Protein AF-A0A2D0KCU5-F1 (afdb_monomer)

Foldseek 3Di:
DDDDPDPAAPDDADPVRARDADPVPRDGPVVVVVVVVVVVVVVVVPPDPPPPDDDPPCPVPDDDDDDDPPPD

Solvent-accessible surface area (backbone atoms only — not comparable to full-atom values): 5058 Å² t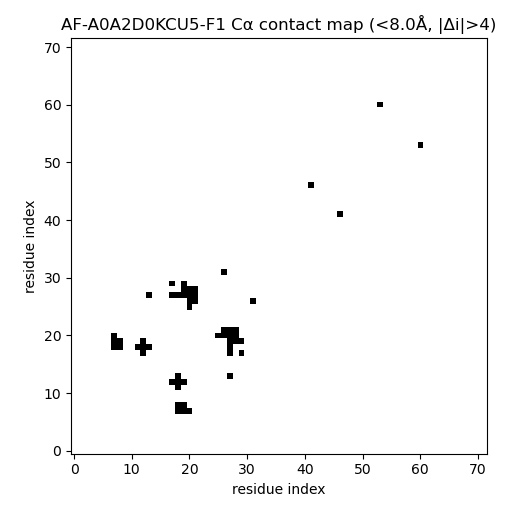otal; per-residue (Å²): 134,89,80,74,81,72,90,58,73,86,83,69,59,43,101,85,66,48,60,53,50,41,87,92,74,65,45,42,50,69,60,48,54,53,48,52,52,53,50,53,53,53,58,73,65,57,73,68,76,72,76,83,82,77,59,99,82,56,83,83,58,94,72,85,79,77,75,76,89,79,78,124

Secondary structure (DSSP, 8-state):
------SS--S---TTS---B-TTT--BHHHHHHHHHHHHHHHHTT-PPPP----TT-TTS----PPPS---

Structure (mmCIF, N/CA/C/O backbone):
data_AF-A0A2D0KCU5-F1
#
_entry.id   AF-A0A2D0KCU5-F1
#
loop_
_atom_site.group_PDB
_atom_site.id
_atom_site.type_symbol
_atom_site.label_atom_id
_atom_site.label_alt_id
_atom_site.label_comp_id
_atom_site.label_asym_id
_atom_site.label_entity_id
_atom_site.label_seq_id
_atom_site.pdbx_PDB_ins_code
_atom_site.Cartn_x
_atom_site.Cartn_y
_atom_site.Cartn_z
_atom_site.occupancy
_atom_site.B_iso_or_equiv
_atom_site.auth_seq_id
_atom_site.auth_comp_id
_atom_site.auth_asym_id
_atom_site.auth_atom_id
_atom_site.pdbx_PDB_model_num
ATOM 1 N N . MET A 1 1 ? 28.917 -5.634 -28.230 1.00 41.19 1 MET A N 1
ATOM 2 C CA . MET A 1 1 ? 27.975 -5.041 -27.257 1.00 41.19 1 MET A CA 1
ATOM 3 C C . MET A 1 1 ? 26.881 -6.064 -27.011 1.00 41.19 1 MET A C 1
ATOM 5 O O . MET A 1 1 ? 26.062 -6.285 -27.889 1.00 41.19 1 MET A O 1
ATOM 9 N N . THR A 1 2 ? 26.948 -6.790 -25.899 1.00 39.94 2 THR A N 1
ATOM 10 C CA . THR A 1 2 ? 25.985 -7.841 -25.543 1.00 39.94 2 THR A CA 1
ATOM 11 C C . THR A 1 2 ? 24.697 -7.194 -25.040 1.00 39.94 2 THR A C 1
ATOM 13 O O . THR A 1 2 ? 24.632 -6.726 -23.907 1.00 39.94 2 THR A O 1
ATOM 16 N N . THR A 1 3 ? 23.678 -7.111 -25.893 1.00 54.97 3 THR A N 1
ATOM 17 C CA . THR A 1 3 ? 22.327 -6.701 -25.498 1.00 54.97 3 THR A CA 1
ATOM 18 C C . THR A 1 3 ? 21.605 -7.899 -24.900 1.00 54.97 3 THR A C 1
ATOM 20 O O . THR A 1 3 ? 21.040 -8.716 -25.627 1.00 54.97 3 THR A O 1
ATOM 23 N N . GLU A 1 4 ? 21.638 -8.025 -23.575 1.00 61.47 4 GLU A N 1
ATOM 24 C CA . GLU A 1 4 ? 20.735 -8.937 -22.878 1.00 61.47 4 GLU A CA 1
ATOM 25 C C . GLU A 1 4 ? 19.287 -8.438 -23.032 1.00 61.47 4 GLU A C 1
ATOM 27 O O . GLU A 1 4 ? 19.018 -7.253 -22.797 1.00 61.47 4 GLU A O 1
ATOM 32 N N . PRO A 1 5 ? 18.331 -9.295 -23.429 1.00 53.94 5 PRO A N 1
ATOM 33 C CA . PRO A 1 5 ? 16.935 -8.902 -23.519 1.00 53.94 5 PRO A CA 1
ATOM 34 C C . PRO A 1 5 ? 16.389 -8.621 -22.112 1.00 53.94 5 PRO A C 1
ATOM 36 O O . PRO A 1 5 ? 16.124 -9.526 -21.323 1.00 53.94 5 PRO A O 1
ATOM 39 N N . SER A 1 6 ? 16.262 -7.321 -21.820 1.00 59.28 6 SER A N 1
ATOM 40 C CA . SER A 1 6 ? 15.455 -6.674 -20.778 1.00 59.28 6 SER A CA 1
ATOM 41 C C . SER A 1 6 ? 14.389 -7.600 -20.192 1.00 59.28 6 SER A C 1
ATOM 43 O O . SER A 1 6 ? 13.355 -7.854 -20.811 1.00 59.28 6 SER A O 1
ATOM 45 N N . LYS A 1 7 ? 14.638 -8.112 -18.984 1.00 54.59 7 LYS A N 1
ATOM 46 C CA . LYS A 1 7 ? 13.849 -9.227 -18.459 1.00 54.59 7 LYS A CA 1
ATOM 47 C C . LYS A 1 7 ? 12.368 -8.883 -18.241 1.00 54.59 7 LYS A C 1
ATOM 49 O O . LYS A 1 7 ? 11.571 -9.803 -18.306 1.00 54.59 7 LYS A O 1
ATOM 54 N N . TYR A 1 8 ? 11.963 -7.613 -18.048 1.00 54.91 8 TYR A N 1
ATOM 55 C CA . TYR A 1 8 ? 10.555 -7.271 -17.732 1.00 54.91 8 TYR A CA 1
ATOM 56 C C . TYR A 1 8 ? 10.080 -5.838 -18.080 1.00 54.91 8 TYR A C 1
ATOM 58 O O . TYR A 1 8 ? 9.112 -5.362 -17.483 1.00 54.91 8 TYR A O 1
ATOM 66 N N . PHE A 1 9 ? 10.706 -5.096 -19.003 1.00 58.78 9 PHE A N 1
ATOM 67 C CA . PHE A 1 9 ? 10.309 -3.691 -19.231 1.00 58.78 9 PHE A CA 1
ATOM 68 C C . PHE A 1 9 ? 9.217 -3.525 -20.307 1.00 58.78 9 PHE A C 1
ATOM 70 O O . PHE A 1 9 ? 9.502 -3.271 -21.471 1.00 58.78 9 PHE A O 1
AT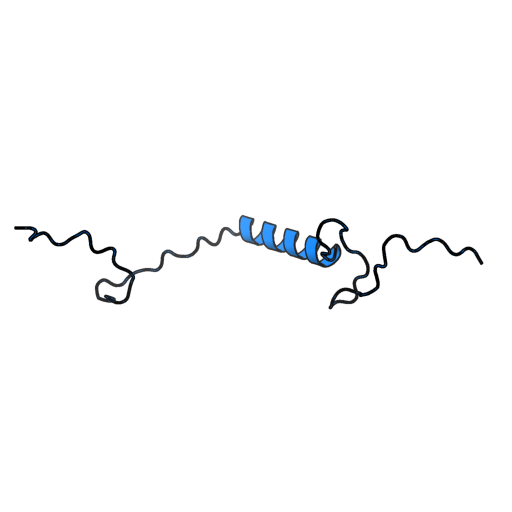OM 77 N N . GLN A 1 10 ? 7.943 -3.614 -19.907 1.00 58.81 10 GLN A N 1
ATOM 78 C CA . GLN A 1 10 ? 6.760 -3.453 -20.781 1.00 58.81 10 GLN A CA 1
ATOM 79 C C . GLN A 1 10 ? 6.335 -1.978 -20.987 1.00 58.81 10 GLN A C 1
ATOM 81 O O . GLN A 1 10 ? 5.155 -1.650 -21.099 1.00 58.81 10 GLN A O 1
ATOM 86 N N . GLY A 1 11 ? 7.301 -1.057 -21.026 1.00 65.19 11 GLY A N 1
ATOM 87 C CA . GLY A 1 11 ? 7.117 0.255 -21.659 1.00 65.19 11 GLY A CA 1
ATOM 88 C C . GLY A 1 11 ? 6.563 1.409 -20.815 1.00 65.19 11 GLY A C 1
ATOM 89 O O . GLY A 1 11 ? 6.667 2.546 -21.267 1.00 65.19 11 GLY A O 1
ATOM 90 N N . LYS A 1 12 ? 6.038 1.206 -19.593 1.00 69.69 12 LYS A N 1
ATOM 91 C CA . LYS A 1 12 ? 5.718 2.333 -18.682 1.00 69.69 12 LYS A CA 1
ATOM 92 C C . LYS A 1 12 ? 6.104 2.057 -17.222 1.00 69.69 12 LYS A C 1
ATOM 94 O O . LYS A 1 12 ? 5.527 1.145 -16.604 1.00 69.69 12 LYS A O 1
ATOM 99 N N . PRO A 1 13 ? 7.012 2.858 -16.626 1.00 78.44 13 PRO A N 1
ATOM 100 C CA . PRO A 1 13 ? 7.320 2.738 -15.208 1.00 78.44 13 PRO A CA 1
ATOM 101 C C . PRO A 1 13 ? 6.062 2.988 -14.365 1.00 78.44 13 PRO A C 1
ATOM 103 O O . PRO A 1 13 ? 5.083 3.598 -14.803 1.00 78.44 13 PRO A O 1
ATOM 106 N N . CYS A 1 14 ? 6.043 2.453 -13.149 1.00 83.81 14 CYS A N 1
ATOM 107 C CA . CYS A 1 14 ? 5.036 2.800 -12.153 1.00 83.81 14 CYS A CA 1
ATOM 108 C C . CYS A 1 14 ? 5.065 4.318 -11.886 1.00 83.81 14 CYS A C 1
ATOM 110 O O . CYS A 1 14 ? 6.085 4.961 -12.113 1.00 83.81 14 CYS A O 1
ATOM 112 N N . ARG A 1 15 ? 3.992 4.888 -11.320 1.00 82.50 15 ARG A N 1
ATOM 113 C CA . ARG A 1 15 ? 3.933 6.305 -10.899 1.00 82.50 15 ARG A CA 1
ATOM 114 C C . ARG A 1 15 ? 5.117 6.729 -10.011 1.00 82.50 15 ARG A C 1
ATOM 116 O O . ARG A 1 15 ? 5.461 7.900 -9.978 1.00 82.50 15 ARG A O 1
ATOM 123 N N . TYR A 1 16 ? 5.728 5.774 -9.314 1.00 83.44 16 TYR A N 1
ATOM 124 C CA . TYR A 1 16 ? 6.888 5.968 -8.441 1.00 83.44 16 TYR A CA 1
ATOM 125 C C . TYR A 1 16 ? 8.236 5.610 -9.099 1.00 83.44 16 TYR A C 1
ATOM 127 O O . TYR A 1 16 ? 9.239 5.504 -8.409 1.00 83.44 16 TYR A O 1
ATOM 135 N N . GLY A 1 17 ? 8.271 5.365 -10.412 1.00 84.88 17 GLY A N 1
ATOM 136 C CA . GLY A 1 17 ? 9.498 5.034 -11.149 1.00 84.88 17 GLY A CA 1
ATOM 137 C C . GLY A 1 17 ? 9.877 3.548 -11.170 1.00 84.88 17 GLY A C 1
ATOM 138 O O . GLY A 1 17 ? 10.893 3.186 -11.749 1.00 84.88 17 GLY A O 1
ATOM 139 N N . HIS A 1 18 ? 9.077 2.656 -10.580 1.00 88.00 18 HIS A N 1
ATOM 140 C CA . HIS A 1 18 ? 9.393 1.223 -10.552 1.00 88.00 18 HIS A CA 1
ATOM 141 C C . HIS A 1 18 ? 9.218 0.549 -11.921 1.00 88.00 18 HIS A C 1
ATOM 143 O O . HIS A 1 18 ? 8.216 0.776 -12.603 1.00 88.00 18 HIS A O 1
ATOM 149 N N . THR A 1 19 ? 10.138 -0.340 -12.279 1.00 82.88 19 THR A N 1
ATOM 150 C CA . THR A 1 19 ? 10.185 -1.006 -13.590 1.00 82.88 19 THR A CA 1
ATOM 151 C C . THR A 1 19 ? 9.539 -2.394 -13.587 1.00 82.88 19 THR A C 1
ATOM 153 O O . THR A 1 19 ? 8.928 -2.790 -14.575 1.00 82.88 19 THR A O 1
ATOM 156 N N . GLU A 1 20 ? 9.603 -3.109 -12.463 1.00 85.00 20 GLU A N 1
ATOM 157 C CA . GLU A 1 20 ? 9.110 -4.482 -12.341 1.0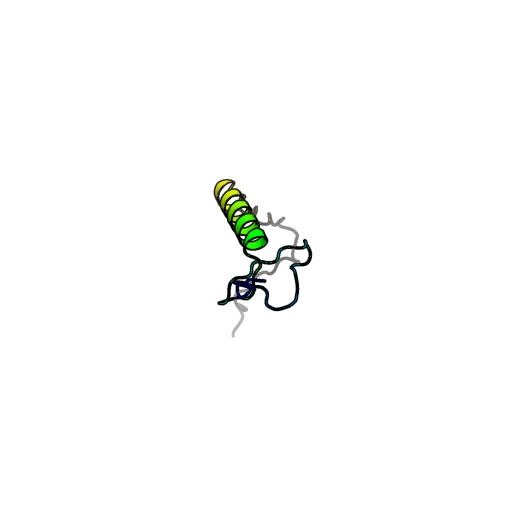0 85.00 20 GLU A CA 1
ATOM 158 C C . GLU A 1 20 ? 7.596 -4.554 -12.109 1.00 85.00 20 GLU A C 1
ATOM 160 O O . GLU A 1 20 ? 7.044 -3.952 -11.171 1.00 85.00 20 GLU A O 1
ATOM 165 N N . ARG A 1 21 ? 6.922 -5.354 -12.940 1.00 86.56 21 ARG A N 1
ATOM 166 C CA . ARG A 1 21 ? 5.482 -5.616 -12.862 1.00 86.56 21 ARG A CA 1
ATOM 167 C C . ARG A 1 21 ? 5.198 -7.110 -12.953 1.00 86.56 21 ARG A C 1
ATOM 169 O O . ARG A 1 21 ? 5.875 -7.836 -13.671 1.00 86.56 21 ARG A O 1
ATOM 176 N N . PHE A 1 22 ? 4.172 -7.560 -12.240 1.00 84.81 22 PHE A N 1
ATOM 177 C CA . PHE A 1 22 ? 3.675 -8.925 -12.381 1.00 84.81 22 PHE A CA 1
ATOM 178 C C . PHE A 1 22 ? 2.946 -9.088 -13.715 1.00 84.81 22 PHE A C 1
ATOM 180 O O . PHE A 1 22 ? 2.063 -8.295 -14.035 1.00 84.81 22 PHE A O 1
ATOM 187 N N . VAL A 1 23 ? 3.249 -10.165 -14.441 1.00 82.94 23 VAL A N 1
ATOM 188 C CA . VAL A 1 23 ? 2.596 -10.483 -15.723 1.00 82.94 23 VAL A CA 1
ATOM 189 C C . VAL A 1 23 ? 1.097 -10.743 -15.539 1.00 82.94 23 VAL A C 1
ATOM 191 O O . VAL A 1 23 ? 0.289 -10.278 -16.330 1.00 82.94 23 VAL A O 1
ATOM 194 N N . ALA A 1 24 ? 0.711 -11.420 -14.454 1.00 83.38 24 ALA A N 1
ATOM 195 C CA . ALA A 1 24 ? -0.670 -11.852 -14.234 1.00 83.38 24 ALA A CA 1
ATOM 196 C C . ALA A 1 24 ? -1.669 -10.711 -13.959 1.00 83.38 24 ALA A C 1
ATOM 198 O O . ALA A 1 24 ? -2.857 -10.865 -14.212 1.00 83.38 24 ALA A O 1
ATOM 199 N N . ASN A 1 25 ? -1.226 -9.587 -13.388 1.00 83.81 25 ASN A N 1
ATOM 200 C CA . ASN A 1 25 ? -2.132 -8.516 -12.946 1.00 83.81 25 ASN A CA 1
ATOM 201 C C . ASN A 1 25 ? -1.624 -7.095 -13.248 1.00 83.81 25 ASN A C 1
ATOM 203 O O . ASN A 1 25 ? -2.258 -6.122 -12.840 1.00 83.81 25 ASN A O 1
ATOM 207 N N . GLY A 1 26 ? -0.461 -6.957 -13.894 1.00 83.62 26 GLY A N 1
ATOM 208 C CA . GLY A 1 26 ? 0.151 -5.674 -14.256 1.00 83.62 26 GLY A CA 1
ATOM 209 C C . GLY A 1 26 ? 0.581 -4.795 -13.074 1.00 83.62 26 GLY A C 1
ATOM 210 O O . GLY A 1 26 ? 1.036 -3.658 -13.278 1.00 83.62 26 GLY A O 1
ATOM 211 N N . LYS A 1 27 ? 0.446 -5.277 -11.829 1.00 86.75 27 LYS A N 1
ATOM 212 C CA . LYS A 1 27 ? 0.788 -4.510 -10.629 1.00 86.75 27 LYS A CA 1
ATOM 213 C C . LYS A 1 27 ? 2.294 -4.395 -10.496 1.00 86.75 27 LYS A C 1
ATOM 215 O O . LYS A 1 27 ? 3.036 -5.348 -10.722 1.00 86.75 27 LYS A O 1
ATOM 220 N N . CYS A 1 28 ? 2.737 -3.225 -10.055 1.00 91.12 28 CYS A N 1
ATOM 221 C CA . CYS A 1 28 ? 4.125 -3.029 -9.676 1.00 91.12 28 CYS A CA 1
ATOM 222 C C . CYS A 1 28 ? 4.487 -3.930 -8.486 1.00 91.12 28 CYS A C 1
ATOM 224 O O . CYS A 1 28 ? 3.792 -3.916 -7.465 1.00 91.12 28 CYS A O 1
ATOM 226 N N . VAL A 1 29 ? 5.599 -4.659 -8.603 1.00 89.81 29 VAL A N 1
ATOM 227 C CA . VAL A 1 29 ? 6.077 -5.601 -7.579 1.00 89.81 29 VAL A CA 1
ATOM 228 C C . VAL A 1 29 ? 6.335 -4.892 -6.249 1.00 89.81 29 VAL A C 1
ATOM 230 O O . VAL A 1 29 ? 5.853 -5.329 -5.204 1.00 89.81 29 VAL A O 1
ATOM 233 N N . ILE A 1 30 ? 7.027 -3.752 -6.288 1.00 91.44 30 ILE A N 1
ATOM 234 C CA . ILE A 1 30 ? 7.387 -2.968 -5.099 1.00 91.44 30 ILE A CA 1
ATOM 235 C C . ILE A 1 30 ? 6.133 -2.411 -4.413 1.00 91.44 30 ILE A C 1
ATOM 237 O O . ILE A 1 30 ? 5.961 -2.568 -3.202 1.00 91.44 30 ILE A O 1
ATOM 241 N N . CYS A 1 31 ? 5.211 -1.821 -5.182 1.00 92.38 31 CYS A N 1
ATOM 242 C CA . CYS A 1 31 ? 3.951 -1.305 -4.642 1.00 92.38 31 CYS A CA 1
ATOM 243 C C . CYS A 1 31 ? 3.105 -2.418 -4.021 1.00 92.38 31 CYS A C 1
ATOM 245 O O . CYS A 1 31 ? 2.527 -2.225 -2.954 1.00 92.38 31 CYS A O 1
ATOM 247 N N . ASN A 1 32 ? 3.059 -3.588 -4.661 1.00 93.00 32 ASN A N 1
ATOM 248 C CA . ASN A 1 32 ? 2.329 -4.732 -4.139 1.00 93.00 32 ASN A CA 1
ATOM 249 C C . ASN A 1 32 ? 2.936 -5.232 -2.822 1.00 93.00 32 ASN A C 1
ATOM 251 O O . ASN A 1 32 ? 2.200 -5.452 -1.869 1.00 93.00 32 ASN A O 1
ATOM 255 N N . ARG A 1 33 ? 4.268 -5.344 -2.725 1.00 93.50 33 ARG A N 1
ATOM 256 C CA . ARG A 1 33 ? 4.952 -5.726 -1.475 1.00 93.50 33 ARG A CA 1
ATOM 257 C C . ARG A 1 33 ? 4.642 -4.757 -0.335 1.00 93.50 33 ARG A C 1
ATOM 259 O O . ARG A 1 33 ? 4.317 -5.197 0.766 1.00 93.50 33 ARG A O 1
ATOM 266 N N . LYS A 1 34 ? 4.694 -3.448 -0.605 1.00 94.06 34 LYS A N 1
ATOM 267 C CA . LYS A 1 34 ? 4.333 -2.414 0.376 1.00 94.06 34 LYS A CA 1
ATOM 268 C C . LYS A 1 34 ? 2.878 -2.561 0.827 1.00 94.06 34 LYS A C 1
ATOM 270 O O . LYS A 1 34 ? 2.622 -2.603 2.025 1.00 94.06 34 LYS A O 1
ATOM 275 N N . TRP A 1 35 ? 1.953 -2.711 -0.120 1.00 92.44 35 TRP A N 1
ATOM 276 C CA . TRP A 1 35 ? 0.533 -2.894 0.176 1.00 92.44 35 TRP A CA 1
ATOM 277 C C . TRP A 1 35 ? 0.268 -4.149 1.014 1.00 92.44 35 TRP A C 1
ATOM 279 O O . TRP A 1 35 ? -0.450 -4.066 2.002 1.00 92.44 35 TRP A O 1
ATOM 289 N N . VAL A 1 36 ? 0.879 -5.290 0.673 1.00 93.94 36 VAL A N 1
ATOM 290 C CA . VAL A 1 36 ? 0.732 -6.540 1.441 1.00 93.94 36 VAL A CA 1
ATOM 291 C C . VAL A 1 36 ? 1.233 -6.358 2.873 1.00 93.94 36 VAL A C 1
ATOM 293 O O . VAL A 1 36 ? 0.548 -6.765 3.809 1.00 93.94 36 VAL A O 1
ATOM 296 N N . LYS A 1 37 ? 2.389 -5.705 3.061 1.00 93.81 37 LYS A N 1
ATOM 297 C CA . LYS A 1 37 ? 2.924 -5.402 4.395 1.00 93.81 37 LYS A CA 1
ATOM 298 C C . LYS A 1 37 ? 1.957 -4.523 5.192 1.00 93.81 37 LYS A C 1
ATOM 300 O O . LYS A 1 37 ? 1.601 -4.8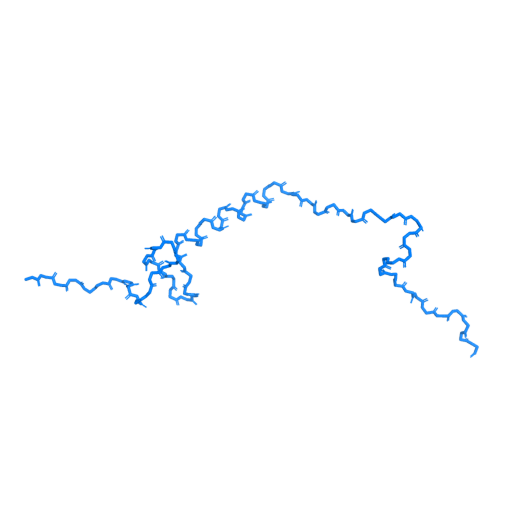70 6.311 1.00 93.81 37 LYS A O 1
ATOM 305 N N . GLU A 1 38 ? 1.491 -3.419 4.610 1.00 90.81 38 GLU A N 1
ATOM 306 C CA . GLU A 1 38 ? 0.526 -2.519 5.256 1.00 90.81 38 GLU A CA 1
ATOM 307 C C . GLU A 1 38 ? -0.799 -3.216 5.578 1.00 90.81 38 GLU A C 1
ATOM 309 O O . GLU A 1 38 ? -1.364 -3.008 6.649 1.00 90.81 38 GLU A O 1
ATOM 314 N N . TYR A 1 39 ? -1.296 -4.056 4.669 1.00 89.38 39 TYR A N 1
ATOM 315 C CA . TYR A 1 39 ? -2.509 -4.837 4.871 1.00 89.38 39 TYR A CA 1
ATOM 316 C C . TYR A 1 39 ? -2.343 -5.817 6.035 1.00 89.38 39 TYR A C 1
ATOM 318 O O . TYR A 1 39 ? -3.194 -5.850 6.919 1.00 89.38 39 TYR A O 1
ATOM 326 N N . ALA A 1 40 ? -1.229 -6.553 6.089 1.00 90.25 40 ALA A N 1
ATOM 327 C CA . ALA A 1 40 ? -0.929 -7.467 7.188 1.00 90.25 40 ALA A CA 1
ATOM 328 C C . ALA A 1 40 ? -0.860 -6.737 8.541 1.00 90.25 40 ALA A C 1
ATOM 330 O O . ALA A 1 40 ? -1.462 -7.188 9.513 1.00 90.25 40 ALA A O 1
ATOM 331 N N . GLU A 1 41 ? -0.204 -5.575 8.605 1.00 88.81 41 GLU A N 1
ATOM 332 C CA . GLU A 1 41 ? -0.154 -4.753 9.825 1.00 88.81 41 GLU A CA 1
ATOM 333 C C . GLU A 1 41 ? -1.541 -4.219 10.238 1.00 88.81 41 GLU A C 1
ATOM 335 O O . GLU A 1 41 ? -1.891 -4.204 11.422 1.00 88.81 41 GLU A O 1
ATOM 340 N N . ARG A 1 42 ? -2.392 -3.842 9.273 1.00 84.12 42 ARG A N 1
ATOM 341 C CA . ARG A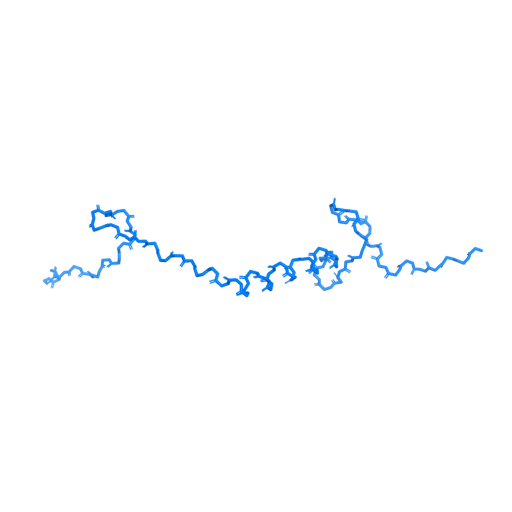 1 42 ? -3.790 -3.451 9.541 1.00 84.12 42 ARG A CA 1
ATOM 342 C C . ARG A 1 42 ? -4.623 -4.602 10.105 1.00 84.12 42 ARG A C 1
ATOM 344 O O . ARG A 1 42 ? -5.451 -4.366 10.979 1.00 84.12 42 ARG A O 1
ATOM 351 N N . GLN A 1 43 ? -4.402 -5.829 9.633 1.00 82.38 43 GLN A N 1
ATOM 352 C CA . GLN A 1 43 ? -5.090 -7.011 10.160 1.00 82.38 43 GLN A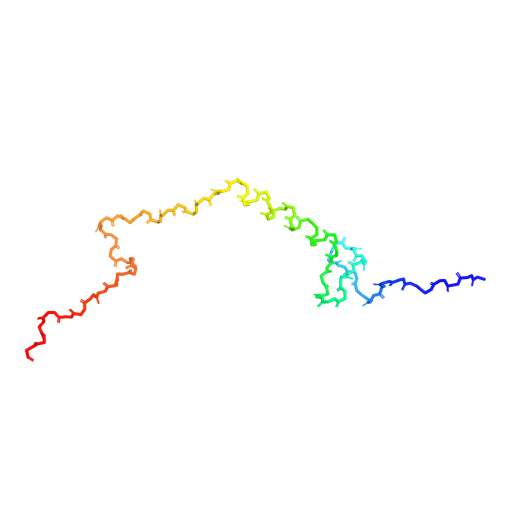 CA 1
ATOM 353 C C . GLN A 1 43 ? -4.638 -7.335 11.590 1.00 82.38 43 GLN A C 1
ATOM 355 O O . GLN A 1 43 ? -5.482 -7.570 12.450 1.00 82.38 43 GLN A O 1
ATOM 360 N N . LYS A 1 44 ? -3.331 -7.255 11.882 1.00 80.31 44 LYS A N 1
ATOM 361 C CA . LYS A 1 44 ? -2.791 -7.448 13.244 1.00 80.31 44 LYS A CA 1
ATOM 362 C C . LYS A 1 44 ? -3.346 -6.439 14.245 1.00 80.31 44 LYS A C 1
ATOM 364 O O . LYS A 1 44 ? -3.684 -6.798 15.366 1.00 80.31 44 LYS A O 1
ATOM 369 N N . THR A 1 45 ? -3.439 -5.173 13.839 1.00 76.62 45 THR A N 1
ATOM 370 C CA . THR A 1 45 ? -3.945 -4.096 14.705 1.00 76.62 45 THR A CA 1
ATOM 371 C C . THR A 1 45 ? -5.455 -4.148 14.916 1.00 76.62 45 THR A C 1
ATOM 373 O O . THR A 1 45 ? -5.949 -3.427 15.780 1.00 76.62 45 THR A O 1
ATOM 376 N N . GLY A 1 46 ? -6.184 -4.994 14.171 1.00 66.31 46 GLY A N 1
ATOM 377 C CA . GLY A 1 46 ? -7.538 -5.424 14.508 1.00 66.31 46 GLY A CA 1
ATOM 378 C C . GLY A 1 46 ? -8.473 -4.289 14.910 1.00 66.31 46 GLY A C 1
ATOM 379 O O . GLY A 1 46 ? -9.254 -4.462 15.846 1.00 66.31 46 GLY A O 1
ATOM 380 N N . LYS A 1 47 ? -8.389 -3.114 14.261 1.00 61.94 47 LYS A N 1
ATOM 381 C CA . LYS A 1 47 ? -9.349 -2.028 14.494 1.00 61.94 47 LYS A CA 1
ATOM 382 C C . LYS A 1 47 ? -10.709 -2.530 14.027 1.00 61.94 47 LYS A C 1
ATOM 384 O O . LYS A 1 47 ? -11.083 -2.330 12.873 1.00 61.94 47 LYS A O 1
ATOM 389 N N . LYS A 1 48 ? -11.437 -3.206 14.920 1.00 62.00 48 LYS A N 1
ATOM 390 C CA . LYS A 1 48 ? -12.853 -3.496 14.738 1.00 62.00 48 LYS A CA 1
ATOM 391 C C . LYS A 1 48 ? -13.486 -2.157 14.399 1.00 62.00 48 LYS A C 1
ATOM 393 O O . LYS A 1 48 ? -13.317 -1.188 15.145 1.00 62.00 48 LYS A O 1
ATOM 398 N N . LEU A 1 49 ? -14.133 -2.084 13.238 1.00 67.19 49 LEU A N 1
ATOM 399 C CA . LEU A 1 49 ? -14.988 -0.951 12.923 1.00 67.19 49 LEU A CA 1
ATOM 400 C C . LEU A 1 49 ? -15.909 -0.793 14.130 1.00 67.19 49 LEU A C 1
ATOM 402 O O . LEU A 1 49 ? -16.587 -1.751 14.509 1.00 67.19 49 LEU A O 1
ATOM 406 N N . LYS A 1 50 ? -15.832 0.360 14.805 1.00 64.31 50 LYS A N 1
ATOM 407 C CA . LYS A 1 50 ? -16.691 0.609 15.959 1.00 64.31 50 LYS A CA 1
ATOM 408 C C . LYS A 1 50 ? -18.125 0.399 15.473 1.00 64.31 50 LYS A C 1
ATOM 410 O O . LYS A 1 50 ? -18.456 0.948 14.415 1.00 64.31 50 LYS A O 1
ATOM 415 N N . PRO A 1 51 ? -18.956 -0.388 16.178 1.00 67.25 51 PRO A N 1
ATOM 416 C CA . PRO A 1 51 ? -20.368 -0.426 15.845 1.00 67.25 51 PRO A CA 1
ATOM 417 C C . PRO A 1 51 ? -20.858 1.020 15.843 1.00 67.25 51 PRO A C 1
ATOM 419 O O . PRO A 1 51 ? -20.511 1.796 16.739 1.00 67.25 51 PRO A O 1
ATOM 422 N N . ARG A 1 52 ? -21.577 1.410 14.788 1.00 68.12 52 ARG A N 1
ATOM 423 C CA . ARG A 1 52 ? -22.168 2.744 14.718 1.00 68.12 52 ARG A CA 1
ATOM 424 C C . ARG A 1 52 ? -23.149 2.827 15.884 1.00 68.12 52 ARG A C 1
ATOM 426 O O . ARG A 1 52 ? -24.178 2.160 15.855 1.00 68.12 52 ARG A O 1
ATOM 433 N N . LEU A 1 53 ? -22.770 3.550 16.939 1.00 74.12 53 LEU A N 1
ATOM 434 C CA . LEU A 1 53 ? -23.604 3.706 18.121 1.00 74.12 53 LEU A CA 1
ATOM 435 C C . LEU A 1 53 ? -24.813 4.531 17.690 1.00 74.12 53 LEU A C 1
ATOM 437 O O . LEU A 1 53 ? -24.670 5.685 17.289 1.00 74.12 53 LEU A O 1
ATOM 441 N N . TYR A 1 54 ? -25.974 3.897 17.685 1.00 73.56 54 TYR A N 1
ATOM 442 C CA . TYR A 1 54 ? -27.217 4.546 17.338 1.00 73.56 54 TYR A CA 1
ATOM 443 C C . TYR A 1 54 ? -27.793 5.224 18.582 1.00 73.56 54 TYR A C 1
ATOM 445 O O . TYR A 1 54 ? -27.956 4.572 19.613 1.00 73.56 54 TYR A O 1
ATOM 453 N N . HIS A 1 55 ? -28.077 6.523 18.507 1.00 78.12 55 HIS A N 1
ATOM 454 C CA . HIS A 1 55 ? -28.811 7.204 19.569 1.00 78.12 55 HIS A CA 1
ATOM 455 C C . HIS A 1 55 ? -30.302 6.933 19.384 1.00 78.12 55 HIS A C 1
ATOM 457 O O . HIS A 1 55 ? -30.784 7.059 18.268 1.00 78.12 55 HIS A O 1
ATOM 463 N N . SER A 1 56 ? -31.047 6.622 20.446 1.00 72.19 56 SER A N 1
ATOM 464 C CA . SER A 1 56 ? -32.467 6.227 20.362 1.00 72.19 56 SER A CA 1
ATOM 465 C C . SER A 1 56 ? -33.367 7.208 19.591 1.00 72.19 56 SER A C 1
ATOM 467 O O . SER A 1 56 ? -34.419 6.802 19.105 1.00 72.19 56 SER A O 1
ATOM 469 N N . THR A 1 57 ? -32.946 8.465 19.430 1.00 80.50 57 THR A N 1
ATOM 470 C CA . THR A 1 57 ? -33.676 9.520 18.708 1.00 80.50 57 THR A CA 1
ATOM 471 C C . THR A 1 57 ? -33.271 9.724 17.236 1.00 80.50 57 THR A C 1
ATOM 473 O O . THR A 1 57 ? -33.832 10.601 16.584 1.00 80.50 57 THR A O 1
ATOM 476 N N . ASP A 1 58 ? -32.286 9.002 16.694 1.00 79.81 58 ASP A N 1
ATOM 477 C CA . ASP A 1 58 ? -31.781 9.184 15.315 1.00 79.81 58 ASP A CA 1
ATOM 478 C C . ASP A 1 58 ? -32.590 8.377 14.251 1.00 79.81 58 ASP A C 1
ATOM 480 O O . ASP A 1 58 ? -32.158 7.432 13.594 1.00 79.81 58 ASP A O 1
ATOM 484 N N . PHE A 1 59 ? -33.848 8.724 14.006 1.00 72.12 59 PHE A N 1
ATOM 485 C CA . PHE A 1 59 ? -34.687 7.945 13.071 1.00 72.12 59 PHE A CA 1
ATOM 486 C C . PHE A 1 59 ? -34.197 7.929 11.598 1.00 72.12 59 PHE A C 1
ATOM 488 O O . PHE A 1 59 ? -34.859 7.351 10.740 1.00 72.12 59 PHE A O 1
ATOM 495 N N . GLN A 1 60 ? -33.042 8.537 11.286 1.00 72.00 60 GLN A N 1
ATOM 496 C CA . GLN A 1 60 ? -32.399 8.519 9.970 1.00 72.00 60 GLN A CA 1
ATOM 497 C C . GLN A 1 60 ? -31.522 7.282 9.714 1.00 72.00 60 GLN A C 1
ATOM 499 O O . GLN A 1 60 ? -31.055 7.080 8.587 1.00 72.00 60 GLN A O 1
ATOM 504 N N . HIS A 1 61 ? -31.268 6.436 10.715 1.00 71.38 61 HIS A N 1
ATOM 505 C CA . HIS A 1 61 ? -30.630 5.145 10.457 1.00 71.38 61 HIS A CA 1
ATOM 506 C C . HIS A 1 61 ? -31.563 4.230 9.642 1.00 71.38 61 HIS A C 1
ATOM 508 O O . HIS A 1 61 ? -32.784 4.299 9.753 1.00 71.38 61 HIS A O 1
ATOM 514 N N . ARG A 1 62 ? -30.999 3.361 8.789 1.00 66.50 62 ARG A N 1
ATOM 515 C CA . ARG A 1 62 ? -31.799 2.371 8.049 1.00 66.50 62 ARG A CA 1
ATOM 516 C C . ARG A 1 62 ? -32.438 1.400 9.043 1.00 66.50 62 ARG A C 1
ATOM 518 O O . ARG A 1 62 ? -31.775 0.471 9.498 1.00 66.50 62 ARG A O 1
ATOM 525 N N . VAL A 1 63 ? -33.713 1.617 9.346 1.00 67.06 63 VAL A N 1
ATOM 526 C CA . VAL A 1 63 ? -34.546 0.695 10.121 1.00 67.06 63 VAL A CA 1
ATOM 527 C C . VAL A 1 63 ? -35.156 -0.319 9.165 1.00 67.06 63 VAL A C 1
ATOM 529 O O . VAL A 1 63 ? -35.729 0.046 8.138 1.00 67.06 63 VAL A O 1
ATOM 532 N N . PHE A 1 64 ? -35.039 -1.601 9.492 1.00 67.25 64 PHE A N 1
ATOM 533 C CA . PHE A 1 64 ? -35.794 -2.642 8.808 1.00 67.25 64 PHE A CA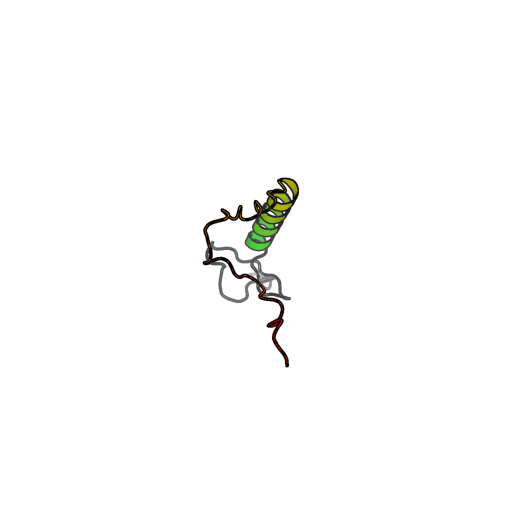 1
ATOM 534 C C . PHE A 1 64 ? -37.206 -2.650 9.408 1.00 67.25 64 PHE A C 1
ATOM 536 O O . PHE A 1 64 ? -37.405 -3.155 10.511 1.00 67.25 64 PHE A O 1
ATOM 543 N N . VAL A 1 65 ? -38.176 -2.022 8.738 1.00 70.75 65 VAL A N 1
ATOM 544 C CA . VAL A 1 65 ? -39.581 -2.064 9.172 1.00 70.75 65 VAL A CA 1
ATOM 545 C C . VAL A 1 65 ? -40.141 -3.426 8.768 1.00 70.75 65 VAL A C 1
ATOM 547 O O . VAL A 1 65 ? -40.402 -3.671 7.591 1.00 70.75 65 VAL A O 1
ATOM 550 N N . LEU A 1 66 ? -40.270 -4.337 9.733 1.00 65.56 66 LEU A N 1
ATOM 551 C CA . LEU A 1 66 ? -41.008 -5.582 9.531 1.00 65.56 66 LEU A CA 1
ATOM 552 C C . LEU A 1 66 ? -42.493 -5.236 9.355 1.00 65.56 66 LEU A C 1
ATOM 554 O O . LEU A 1 66 ? -43.010 -4.359 10.042 1.00 65.56 66 LEU A O 1
ATOM 558 N N . GLY A 1 67 ? -43.113 -5.869 8.360 1.00 51.06 67 GLY A N 1
ATOM 559 C CA . GLY A 1 67 ? -44.366 -5.472 7.720 1.00 51.06 67 GLY A CA 1
ATOM 560 C C . GLY A 1 67 ? -45.531 -5.105 8.644 1.00 51.06 67 GLY A C 1
ATOM 561 O O . GLY A 1 67 ? -45.661 -5.585 9.765 1.00 51.06 67 GLY A O 1
ATOM 562 N N . ASN A 1 68 ? -46.385 -4.241 8.096 1.00 54.41 68 ASN A N 1
ATOM 563 C CA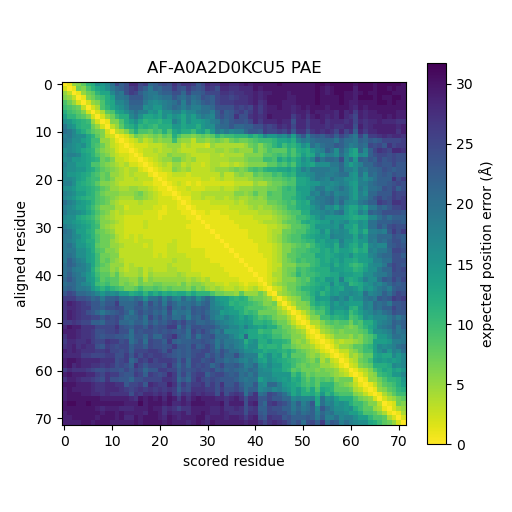 . ASN A 1 68 ? -47.578 -3.655 8.697 1.00 54.41 68 ASN A CA 1
ATOM 564 C C . ASN A 1 68 ? -48.477 -4.708 9.394 1.00 54.41 68 ASN A C 1
ATOM 566 O O . ASN A 1 68 ? -48.952 -5.617 8.714 1.00 54.41 68 ASN A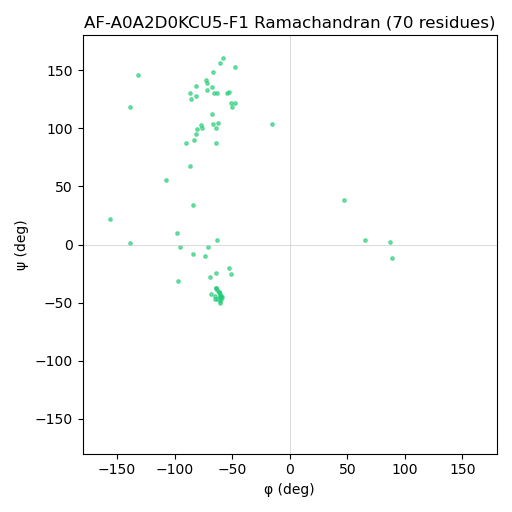 O 1
ATOM 570 N N . PRO A 1 69 ? -48.766 -4.579 10.706 1.00 65.56 69 PRO A N 1
ATOM 571 C CA . PRO A 1 69 ? -49.609 -5.526 11.442 1.00 65.56 69 PRO A CA 1
ATOM 572 C C . PRO A 1 69 ? -51.105 -5.459 11.081 1.00 65.56 69 PRO A C 1
ATOM 574 O O . PRO A 1 69 ? -51.876 -6.252 11.606 1.00 65.56 69 PRO A O 1
ATOM 577 N N . ASN A 1 70 ? -51.527 -4.549 10.193 1.00 57.41 70 ASN A N 1
ATOM 578 C CA . ASN A 1 70 ? -52.917 -4.433 9.733 1.00 57.41 70 ASN A CA 1
ATOM 579 C C . ASN A 1 70 ? -53.088 -4.934 8.291 1.00 57.41 70 ASN A C 1
ATOM 581 O O . ASN A 1 70 ? -53.558 -4.200 7.421 1.00 57.41 70 ASN A O 1
ATOM 585 N N . ILE A 1 71 ? -52.687 -6.177 8.025 1.00 54.19 71 ILE A N 1
ATOM 586 C CA . ILE A 1 71 ? -53.272 -6.931 6.911 1.00 54.19 71 ILE A CA 1
ATOM 587 C C . ILE A 1 71 ? -54.575 -7.518 7.468 1.00 54.19 71 ILE A C 1
ATOM 589 O O . ILE A 1 71 ? -54.555 -8.569 8.104 1.00 54.19 71 ILE A O 1
ATOM 593 N N . ASN A 1 72 ? -55.659 -6.749 7.325 1.00 47.53 72 ASN A N 1
ATOM 594 C CA . ASN A 1 72 ? -57.035 -7.249 7.428 1.00 47.53 72 ASN A CA 1
ATOM 595 C C . ASN A 1 72 ? -57.366 -8.109 6.208 1.00 47.53 72 ASN A C 1
ATOM 597 O O . ASN A 1 72 ? -56.918 -7.730 5.099 1.00 47.53 72 ASN A O 1
#

Radius of gyration: 25.78 Å; Cα contacts (8 Å, |Δi|>4): 27; chains: 1; bounding box: 85×21×48 Å

Mean predicted aligned error: 15.02 Å

Organism: NCBI:txid1034471

Sequence (72 aa):
MTTEPSKYFQGKPCRYGHTERFVANGKCVICNRKWVKEYAERQKTGKKLKPRLYHSTDFQHRVFVLGNPNIN

pLDDT: mean 74.17, std 14.04, range [39.94, 94.06]